Protein AF-A0A564WW91-F1 (afdb_monomer_lite)

Foldseek 3Di:
DPDDPDDAQDLPDQKDFQVSQCVVVVHDSVVSVVLQVVLVQWDDDPPGTIGGSVSSVVSCVVPPD

Sequence (65 aa):
MRRTGTKTASVNNLTVDTAGLQSLLSAGYPTAVEIGTAAGARITVGRRVLWNVSKIQKYLDEISE

Organism: NCBI:txid418240

Structure (mmCIF, N/CA/C/O backbone):
data_AF-A0A564WW91-F1
#
_entry.id   AF-A0A564WW91-F1
#
loop_
_atom_site.group_PDB
_atom_site.id
_atom_site.type_symbol
_atom_site.label_atom_id
_atom_site.label_alt_id
_atom_site.label_comp_id
_atom_site.label_asym_id
_atom_site.label_entity_id
_atom_site.label_seq_id
_atom_site.pdbx_PDB_ins_code
_atom_site.Cartn_x
_atom_site.Cartn_y
_atom_site.Cartn_z
_atom_site.occupancy
_atom_site.B_iso_or_equiv
_atom_site.auth_seq_id
_atom_site.auth_comp_id
_atom_site.auth_asym_id
_atom_site.auth_atom_id
_atom_site.pdbx_PDB_model_num
ATOM 1 N N . MET A 1 1 ? 14.232 -1.981 -20.724 1.00 53.88 1 MET A N 1
ATOM 2 C CA . MET A 1 1 ? 13.038 -1.437 -20.034 1.00 53.88 1 MET A CA 1
ATOM 3 C C . MET A 1 1 ? 12.909 0.030 -20.430 1.00 53.88 1 MET A C 1
ATOM 5 O O . MET A 1 1 ? 13.842 0.774 -20.167 1.00 53.88 1 MET A O 1
ATOM 9 N N . ARG A 1 2 ? 11.852 0.451 -21.147 1.00 54.25 2 ARG A N 1
ATOM 10 C CA . ARG A 1 2 ? 11.672 1.877 -21.492 1.00 54.25 2 ARG A CA 1
ATOM 11 C C . ARG A 1 2 ? 11.457 2.655 -20.192 1.00 54.25 2 ARG A C 1
ATOM 13 O O . ARG A 1 2 ? 10.431 2.474 -19.541 1.00 54.25 2 ARG A O 1
ATOM 20 N N . ARG A 1 3 ? 12.461 3.440 -19.794 1.00 52.94 3 ARG A N 1
ATOM 21 C CA . ARG A 1 3 ? 12.444 4.282 -18.596 1.00 52.94 3 ARG A CA 1
ATOM 22 C C . ARG A 1 3 ? 11.449 5.408 -18.867 1.00 52.94 3 ARG A C 1
ATOM 24 O O . ARG A 1 3 ? 11.710 6.280 -19.687 1.00 52.94 3 ARG A O 1
ATOM 31 N N . THR A 1 4 ? 10.269 5.341 -18.263 1.00 60.66 4 THR A N 1
ATOM 32 C CA . THR A 1 4 ? 9.401 6.516 -18.159 1.00 60.66 4 THR A CA 1
ATOM 33 C C . THR A 1 4 ? 10.175 7.593 -17.402 1.00 60.66 4 THR A C 1
ATOM 35 O O . THR A 1 4 ? 10.901 7.260 -16.464 1.00 60.66 4 THR A O 1
ATOM 38 N N . GLY A 1 5 ? 10.087 8.852 -17.846 1.00 64.25 5 GLY A N 1
ATOM 39 C CA . GLY A 1 5 ? 10.783 9.968 -17.198 1.00 64.25 5 GLY A CA 1
ATOM 40 C C . GLY A 1 5 ? 10.512 9.987 -15.693 1.00 64.25 5 GLY A C 1
ATOM 41 O O . GLY A 1 5 ? 9.446 9.551 -15.256 1.00 64.25 5 GLY A O 1
ATOM 42 N N . THR A 1 6 ? 11.489 10.439 -14.906 1.00 59.62 6 THR A N 1
ATOM 43 C CA . THR A 1 6 ? 11.376 10.558 -13.447 1.00 59.62 6 THR A CA 1
ATOM 44 C C . THR A 1 6 ? 10.135 11.372 -13.105 1.00 59.62 6 THR A C 1
ATOM 46 O O . THR A 1 6 ? 10.093 12.577 -13.344 1.00 59.62 6 THR A O 1
ATOM 49 N N . LYS A 1 7 ? 9.099 10.697 -12.608 1.00 69.62 7 LYS A N 1
ATOM 50 C CA . LYS A 1 7 ? 7.820 11.305 -12.261 1.00 69.62 7 LYS A CA 1
ATOM 51 C C . LYS A 1 7 ? 7.725 11.298 -10.744 1.00 69.62 7 LYS A C 1
ATOM 53 O O . LYS A 1 7 ? 7.707 10.230 -10.139 1.00 69.62 7 LYS A O 1
ATOM 58 N N . THR A 1 8 ? 7.736 12.481 -10.143 1.00 78.56 8 THR A N 1
ATOM 59 C CA . THR A 1 8 ? 7.640 12.633 -8.691 1.00 78.56 8 THR A CA 1
ATOM 60 C C . THR A 1 8 ? 6.277 12.132 -8.226 1.00 78.56 8 THR A C 1
ATOM 62 O O . THR A 1 8 ? 5.242 12.510 -8.784 1.00 78.56 8 THR A O 1
ATOM 65 N N . ALA A 1 9 ? 6.266 11.250 -7.229 1.00 82.06 9 ALA A N 1
ATOM 66 C CA . ALA A 1 9 ? 5.027 10.817 -6.606 1.00 82.06 9 ALA A CA 1
ATOM 67 C C . ALA A 1 9 ? 4.388 11.995 -5.856 1.00 82.06 9 ALA A C 1
ATOM 69 O O . ALA A 1 9 ? 5.071 12.753 -5.176 1.00 82.06 9 ALA A O 1
ATOM 70 N N . SER A 1 10 ? 3.078 12.155 -6.008 1.00 87.44 10 SER A N 1
ATOM 71 C CA . SER A 1 10 ? 2.278 13.181 -5.348 1.00 87.44 10 SER A CA 1
ATOM 72 C C . SER A 1 10 ? 1.003 12.540 -4.821 1.00 87.44 10 SER A C 1
ATOM 74 O O . SER A 1 10 ? 0.468 11.625 -5.449 1.00 87.44 10 SER A O 1
ATOM 76 N N . VAL A 1 11 ? 0.500 13.053 -3.702 1.00 85.44 11 VAL A N 1
ATOM 77 C CA . VAL A 1 11 ? -0.802 12.685 -3.121 1.00 85.44 11 VAL A CA 1
ATOM 78 C C . VAL A 1 11 ? -1.975 12.948 -4.075 1.00 85.44 11 VAL A C 1
ATOM 80 O O . VAL A 1 11 ? -2.999 12.286 -3.974 1.00 85.44 11 VAL A O 1
ATOM 83 N N . ASN A 1 12 ? -1.806 13.830 -5.065 1.00 89.88 12 ASN A N 1
ATOM 84 C CA . ASN A 1 12 ? -2.820 14.093 -6.092 1.00 89.88 12 ASN A CA 1
ATOM 85 C C . ASN A 1 12 ? -2.832 13.052 -7.231 1.00 89.88 12 ASN A C 1
ATOM 87 O O . ASN A 1 12 ? -3.678 13.120 -8.123 1.00 89.88 12 ASN A O 1
ATOM 91 N N . ASN A 1 13 ? -1.891 12.101 -7.255 1.00 92.00 13 ASN A N 1
ATOM 92 C CA . ASN A 1 13 ? -1.884 11.041 -8.262 1.00 92.00 13 ASN A CA 1
ATOM 93 C C . ASN A 1 13 ? -3.002 10.026 -7.983 1.00 92.00 13 ASN A C 1
ATOM 95 O O . ASN A 1 13 ? -3.192 9.605 -6.850 1.00 92.00 13 ASN A O 1
ATOM 99 N N . LEU A 1 14 ? -3.674 9.530 -9.028 1.00 95.31 14 LEU A N 1
ATOM 100 C CA . LEU A 1 14 ? -4.658 8.443 -8.880 1.00 95.31 14 LEU A CA 1
ATOM 101 C C . LEU A 1 14 ? -3.997 7.129 -8.436 1.00 95.31 14 LEU A C 1
ATOM 103 O O . LEU A 1 14 ? -4.542 6.372 -7.631 1.00 95.31 14 LEU A 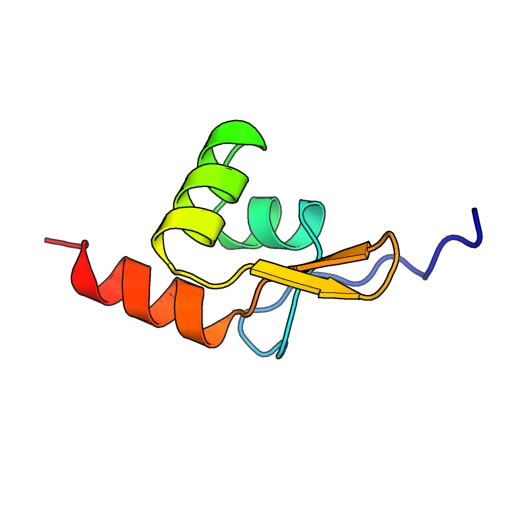O 1
ATOM 107 N N . THR A 1 15 ? -2.810 6.857 -8.983 1.00 95.94 15 THR A N 1
ATOM 108 C CA . THR A 1 15 ? -2.017 5.673 -8.660 1.00 95.94 15 THR A CA 1
ATOM 109 C C . THR A 1 15 ? -0.526 5.971 -8.696 1.00 95.94 15 THR A C 1
ATOM 111 O O . THR A 1 15 ? -0.079 6.756 -9.536 1.00 95.94 15 THR A O 1
ATOM 114 N N . VAL A 1 16 ? 0.250 5.269 -7.875 1.00 95.62 16 VAL A N 1
ATOM 115 C CA . VAL A 1 16 ? 1.721 5.283 -7.902 1.00 95.62 16 VAL A CA 1
ATOM 116 C C . VAL A 1 16 ? 2.279 3.873 -8.086 1.00 95.62 16 VAL A C 1
ATOM 118 O O . VAL A 1 16 ? 1.589 2.892 -7.822 1.00 95.62 16 VAL A O 1
ATOM 121 N N . ASP A 1 17 ? 3.512 3.746 -8.566 1.00 95.12 17 ASP A N 1
ATOM 122 C CA . ASP A 1 17 ? 4.239 2.475 -8.500 1.00 95.12 17 ASP A CA 1
ATOM 123 C C . ASP A 1 17 ? 4.810 2.253 -7.088 1.00 95.12 17 ASP A C 1
ATOM 125 O O . ASP A 1 17 ? 4.626 3.075 -6.191 1.00 95.12 17 ASP A O 1
ATOM 129 N N . THR A 1 18 ? 5.480 1.123 -6.853 1.00 94.94 18 THR A N 1
ATOM 130 C CA . THR A 1 18 ? 6.014 0.818 -5.516 1.00 94.94 18 THR A CA 1
ATOM 131 C C . THR A 1 18 ? 7.063 1.830 -5.053 1.00 94.94 18 THR A C 1
ATOM 133 O O . THR A 1 18 ? 7.079 2.173 -3.878 1.00 94.94 18 THR A O 1
ATOM 136 N N . ALA A 1 19 ? 7.891 2.361 -5.958 1.00 94.44 19 ALA A N 1
ATOM 137 C CA . ALA A 1 19 ? 8.871 3.387 -5.603 1.00 94.44 19 ALA A CA 1
ATOM 138 C C . ALA A 1 19 ? 8.178 4.692 -5.182 1.00 94.44 19 ALA A C 1
ATOM 140 O O . ALA A 1 19 ? 8.524 5.276 -4.158 1.00 94.44 19 ALA A O 1
ATOM 141 N N . GLY A 1 20 ? 7.148 5.110 -5.921 1.00 94.56 20 GLY A N 1
ATOM 142 C CA . GLY A 1 20 ? 6.325 6.253 -5.553 1.00 94.56 20 GLY A CA 1
ATOM 143 C C . GLY A 1 20 ? 5.571 6.040 -4.243 1.00 94.56 20 GLY A C 1
ATOM 144 O O . GLY A 1 20 ? 5.474 6.970 -3.451 1.00 94.56 20 GLY A O 1
ATOM 145 N N . LEU A 1 21 ? 5.103 4.819 -3.969 1.00 96.25 21 LEU A N 1
ATOM 146 C CA . LEU A 1 21 ? 4.479 4.482 -2.690 1.00 96.25 21 LEU A CA 1
ATOM 147 C C . LEU A 1 21 ? 5.462 4.616 -1.519 1.00 96.25 21 LEU A C 1
ATOM 149 O O . LEU A 1 21 ? 5.120 5.220 -0.507 1.00 96.25 21 LEU A O 1
ATOM 153 N N . GLN A 1 22 ? 6.686 4.104 -1.671 1.00 96.06 22 GLN A N 1
ATOM 154 C CA . GLN A 1 22 ? 7.750 4.268 -0.676 1.00 96.06 22 GLN A CA 1
ATOM 155 C C . GLN A 1 22 ? 8.037 5.748 -0.398 1.00 96.06 22 GLN A C 1
ATOM 157 O O . GLN A 1 22 ? 8.194 6.130 0.759 1.00 96.06 22 GLN A O 1
ATOM 162 N N . SER A 1 23 ? 8.060 6.589 -1.440 1.00 95.50 23 SER A N 1
ATOM 163 C CA . SER A 1 23 ? 8.227 8.037 -1.285 1.00 95.50 23 SER A CA 1
ATOM 164 C C . SER A 1 23 ? 7.042 8.703 -0.582 1.00 95.50 23 SER A C 1
ATOM 166 O O . SER A 1 23 ? 7.269 9.548 0.275 1.00 95.50 23 SER A O 1
ATOM 168 N N . LEU A 1 24 ? 5.798 8.329 -0.907 1.00 94.88 24 LEU A N 1
ATOM 169 C CA . LEU A 1 24 ? 4.606 8.895 -0.259 1.00 94.88 24 LEU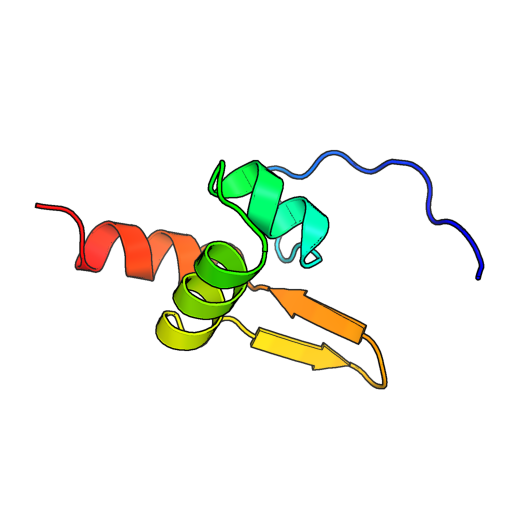 A CA 1
ATOM 170 C C . LEU A 1 24 ? 4.534 8.542 1.229 1.00 94.88 24 LEU A C 1
ATOM 172 O O . LEU A 1 24 ? 4.190 9.391 2.041 1.00 94.88 24 LEU A O 1
ATOM 176 N N . LEU A 1 25 ? 4.874 7.302 1.583 1.00 94.81 25 LEU A N 1
ATOM 177 C CA . LEU A 1 25 ? 4.820 6.812 2.962 1.00 94.81 25 LEU A CA 1
ATOM 178 C C . LEU A 1 25 ? 6.088 7.121 3.765 1.00 94.81 25 LEU A C 1
ATOM 180 O O . LEU A 1 25 ? 6.135 6.823 4.953 1.00 94.81 25 LEU A O 1
ATOM 184 N N . SER A 1 26 ? 7.135 7.654 3.122 1.00 95.31 26 SER A N 1
ATOM 185 C CA . SER A 1 26 ? 8.485 7.742 3.697 1.00 95.31 26 SER A CA 1
ATOM 186 C C . SER A 1 26 ? 8.947 6.413 4.322 1.00 95.31 26 SER A C 1
ATOM 188 O O . SER A 1 26 ? 9.544 6.388 5.396 1.00 95.31 26 SER A O 1
ATOM 190 N N . ALA A 1 27 ? 8.654 5.293 3.650 1.00 95.50 27 ALA A N 1
ATOM 191 C CA . ALA A 1 27 ? 8.836 3.942 4.179 1.00 95.50 27 ALA A CA 1
ATOM 192 C C . ALA A 1 27 ? 9.653 3.038 3.242 1.00 95.50 27 ALA A C 1
ATOM 194 O O . ALA A 1 27 ? 9.706 3.221 2.022 1.00 95.50 27 ALA 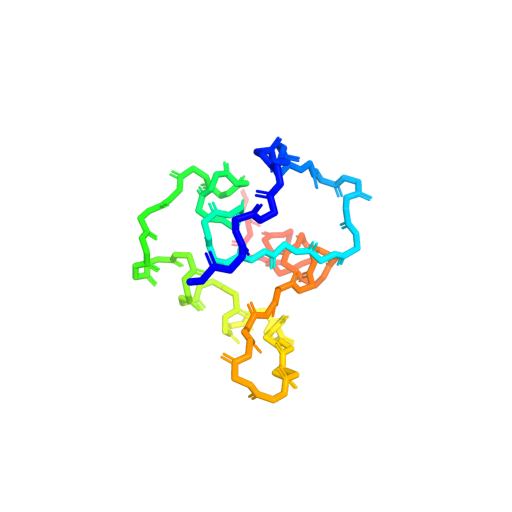A O 1
ATOM 195 N N . GLY A 1 28 ? 10.287 2.014 3.819 1.00 96.25 28 GLY A N 1
ATOM 196 C CA . GLY A 1 28 ? 10.982 0.974 3.061 1.00 96.25 28 GLY A CA 1
ATOM 197 C C . GLY A 1 28 ? 10.027 0.112 2.228 1.00 96.25 28 GLY A C 1
ATOM 198 O O . GLY A 1 28 ? 8.823 0.079 2.470 1.00 96.25 28 GLY A O 1
ATOM 199 N N . TYR A 1 29 ? 10.579 -0.630 1.262 1.00 95.88 29 TYR A N 1
ATOM 200 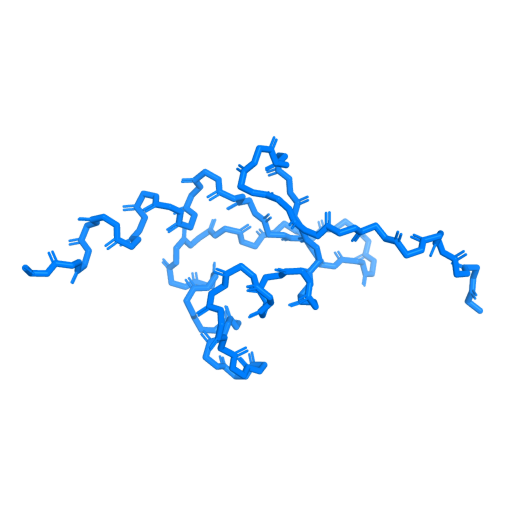C CA . TYR A 1 29 ? 9.819 -1.552 0.409 1.00 95.88 29 TYR A CA 1
ATOM 201 C C . TYR A 1 29 ? 8.881 -2.496 1.186 1.00 95.88 29 TYR A C 1
ATOM 203 O O . TYR A 1 29 ? 7.703 -2.531 0.832 1.00 95.88 29 TYR A O 1
ATOM 211 N N . PRO A 1 30 ? 9.335 -3.239 2.224 1.00 97.69 30 PRO A N 1
ATOM 212 C CA . PRO A 1 30 ? 8.462 -4.191 2.913 1.00 97.69 30 PRO A CA 1
ATOM 213 C C . PRO A 1 30 ? 7.257 -3.497 3.556 1.00 97.69 30 PRO A C 1
ATOM 215 O O . PRO A 1 30 ? 6.123 -3.875 3.282 1.00 97.69 30 PRO A O 1
ATOM 218 N N . THR A 1 31 ? 7.493 -2.417 4.303 1.00 97.88 31 THR A N 1
ATOM 219 C CA . THR A 1 31 ? 6.445 -1.638 4.973 1.00 97.88 31 THR A CA 1
ATOM 220 C C . THR A 1 31 ? 5.476 -0.997 3.981 1.00 97.88 31 THR A C 1
ATOM 222 O O . THR A 1 31 ? 4.266 -1.049 4.173 1.00 97.88 31 THR A O 1
ATOM 225 N N . ALA A 1 32 ? 5.982 -0.428 2.883 1.00 97.69 32 ALA A N 1
ATOM 226 C CA . ALA A 1 32 ? 5.136 0.173 1.857 1.00 97.69 32 ALA A CA 1
ATOM 227 C C . ALA A 1 32 ? 4.208 -0.864 1.204 1.00 97.69 32 ALA A C 1
ATOM 229 O O . ALA A 1 32 ? 3.019 -0.610 1.018 1.00 97.69 32 ALA A O 1
ATOM 230 N N . VAL A 1 33 ? 4.734 -2.050 0.880 1.00 97.81 33 VAL A N 1
ATOM 231 C CA . VAL A 1 33 ? 3.939 -3.146 0.308 1.00 97.81 33 VAL A CA 1
ATOM 232 C C . VAL A 1 33 ? 2.916 -3.668 1.311 1.00 97.81 33 VAL A C 1
ATOM 234 O O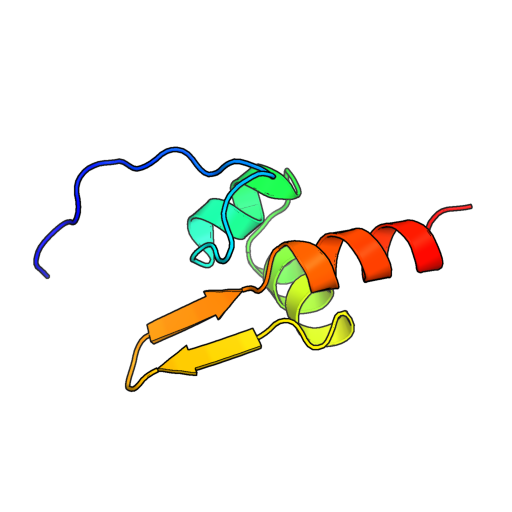 . VAL A 1 33 ? 1.784 -3.942 0.914 1.00 97.81 33 VAL A O 1
ATOM 237 N N . GLU A 1 34 ? 3.282 -3.788 2.583 1.00 98.19 34 GLU A N 1
ATOM 238 C CA . GLU A 1 34 ? 2.382 -4.217 3.652 1.00 98.19 34 GLU A CA 1
ATOM 239 C C . GLU A 1 34 ? 1.217 -3.239 3.828 1.00 98.19 34 GLU A C 1
ATOM 241 O O . GLU A 1 34 ? 0.067 -3.651 3.689 1.00 98.19 34 GLU A O 1
ATOM 246 N N . ILE A 1 35 ? 1.497 -1.938 3.986 1.00 97.88 35 ILE A N 1
ATOM 247 C CA . ILE A 1 35 ? 0.474 -0.883 4.089 1.00 97.88 35 ILE A CA 1
ATOM 248 C C . ILE A 1 35 ? -0.427 -0.884 2.854 1.00 97.88 35 ILE A C 1
ATOM 250 O O . ILE A 1 35 ? -1.650 -0.911 2.971 1.00 97.88 35 ILE A O 1
ATOM 254 N N . GLY A 1 36 ? 0.151 -0.901 1.650 1.00 97.62 36 GLY A N 1
ATOM 255 C CA . GLY A 1 36 ? -0.634 -0.906 0.417 1.00 97.62 36 GLY A CA 1
ATOM 256 C C . GLY A 1 36 ? -1.506 -2.158 0.263 1.00 97.62 36 GLY A C 1
ATOM 257 O O . GLY A 1 36 ? -2.589 -2.097 -0.330 1.00 97.62 36 GLY A O 1
ATOM 258 N N . THR A 1 37 ? -1.041 -3.301 0.774 1.00 98.12 37 THR A N 1
ATOM 259 C CA . THR A 1 37 ? -1.783 -4.568 0.742 1.00 98.12 37 THR A CA 1
ATOM 260 C C . THR A 1 37 ? -2.908 -4.562 1.771 1.00 98.12 37 THR A C 1
ATOM 262 O O . THR A 1 37 ? -4.036 -4.887 1.406 1.00 98.12 37 THR A O 1
ATOM 265 N N . ALA A 1 38 ? -2.636 -4.126 3.004 1.00 97.81 38 ALA A N 1
ATOM 266 C CA . ALA A 1 38 ? -3.631 -3.972 4.062 1.00 97.81 38 ALA A CA 1
ATOM 267 C C . ALA A 1 38 ? -4.734 -2.973 3.669 1.00 97.81 38 ALA A C 1
ATOM 269 O O . ALA A 1 38 ? -5.915 -3.258 3.841 1.00 97.81 38 ALA A O 1
ATOM 270 N N . ALA A 1 39 ? -4.368 -1.876 2.998 1.00 97.81 39 ALA A N 1
ATOM 271 C CA . ALA A 1 39 ? -5.305 -0.898 2.441 1.00 97.81 39 ALA A CA 1
ATOM 272 C C . ALA A 1 39 ? -6.151 -1.427 1.259 1.00 97.81 39 ALA A C 1
ATOM 274 O O . ALA A 1 39 ? -6.993 -0.707 0.714 1.00 97.81 39 ALA A O 1
ATOM 275 N N . GLY A 1 40 ? -5.889 -2.643 0.760 1.00 97.81 40 GLY A N 1
ATOM 276 C CA . GLY A 1 40 ? -6.546 -3.177 -0.437 1.00 97.81 40 G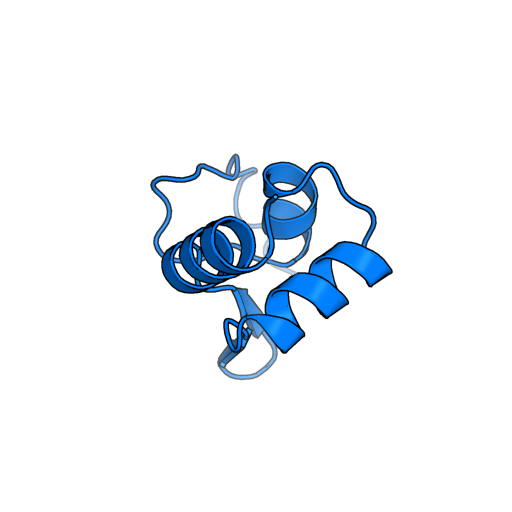LY A CA 1
ATOM 277 C C . GLY A 1 40 ? -6.327 -2.302 -1.680 1.00 97.81 40 GLY A C 1
ATOM 278 O O . GLY A 1 40 ? -7.206 -2.205 -2.547 1.00 97.81 40 GLY A O 1
ATOM 279 N N . ALA A 1 41 ? -5.179 -1.617 -1.748 1.00 98.00 41 ALA A N 1
ATOM 280 C CA . ALA A 1 41 ? -4.864 -0.598 -2.749 1.00 98.00 41 ALA A CA 1
ATOM 281 C C . ALA A 1 41 ? -4.125 -1.143 -3.979 1.00 98.00 41 ALA A C 1
ATOM 283 O O . ALA A 1 41 ? -3.925 -0.411 -4.950 1.00 98.00 41 ALA A O 1
ATOM 284 N N . ARG A 1 42 ? -3.715 -2.415 -3.951 1.00 97.81 42 ARG A N 1
ATOM 285 C CA . ARG A 1 42 ? -2.959 -3.063 -5.027 1.00 97.81 42 ARG A CA 1
ATOM 286 C C . ARG A 1 42 ? -3.787 -3.187 -6.310 1.00 97.81 42 ARG A C 1
ATOM 288 O O . ARG A 1 42 ? -4.843 -3.812 -6.322 1.00 97.81 42 ARG A O 1
ATOM 295 N N . ILE A 1 43 ? -3.255 -2.671 -7.413 1.00 97.69 43 ILE A N 1
ATOM 296 C CA . ILE A 1 43 ? -3.800 -2.789 -8.769 1.00 97.69 43 ILE A CA 1
ATOM 297 C C . ILE A 1 43 ? -2.764 -3.510 -9.633 1.00 97.69 43 ILE A C 1
ATOM 299 O O . ILE A 1 43 ? -1.637 -3.040 -9.787 1.00 97.69 43 ILE A O 1
ATOM 303 N N . THR A 1 44 ? -3.138 -4.647 -10.219 1.00 96.50 44 THR A N 1
ATOM 304 C CA . THR A 1 44 ? -2.250 -5.422 -11.100 1.00 96.50 44 THR A CA 1
ATOM 305 C C . THR A 1 44 ? -2.692 -5.260 -12.551 1.00 96.50 44 THR A C 1
ATOM 307 O O . THR A 1 44 ? -3.808 -5.631 -12.901 1.00 96.50 44 THR A O 1
ATOM 310 N N . VAL A 1 45 ? -1.814 -4.718 -13.401 1.00 93.12 45 VAL A N 1
ATOM 311 C CA . VAL A 1 45 ? -2.048 -4.559 -14.846 1.00 93.12 45 VAL A CA 1
ATOM 312 C C . VAL A 1 45 ? -0.931 -5.270 -15.604 1.00 93.12 45 VAL A C 1
ATOM 314 O O . VAL A 1 45 ? 0.190 -4.766 -15.733 1.00 93.12 45 VAL A O 1
ATOM 317 N N . GLY A 1 46 ? -1.222 -6.480 -16.082 1.00 93.44 46 GLY A N 1
ATOM 318 C CA . GLY A 1 46 ? -0.216 -7.365 -16.666 1.00 93.44 46 GLY A CA 1
ATOM 319 C C . GLY A 1 46 ? 0.906 -7.651 -15.663 1.00 93.44 46 GLY A C 1
ATOM 320 O O . GLY A 1 46 ? 0.670 -8.227 -14.608 1.00 93.44 46 GLY A O 1
ATOM 321 N N . ARG A 1 47 ? 2.135 -7.221 -15.979 1.00 91.31 47 ARG A N 1
ATOM 322 C CA . ARG A 1 47 ? 3.316 -7.377 -15.103 1.00 91.31 47 ARG A CA 1
ATOM 323 C C . ARG A 1 47 ? 3.560 -6.189 -14.164 1.00 91.31 47 ARG A C 1
ATOM 325 O O . ARG A 1 47 ? 4.540 -6.200 -13.426 1.00 91.31 47 ARG A O 1
ATOM 332 N N . ARG A 1 48 ? 2.743 -5.133 -14.236 1.00 90.81 48 ARG A N 1
ATOM 333 C CA . ARG A 1 48 ? 2.913 -3.918 -13.428 1.00 90.81 48 ARG A CA 1
ATOM 334 C C . ARG A 1 48 ? 2.023 -3.968 -12.197 1.00 90.81 48 ARG A C 1
ATOM 336 O O . ARG A 1 48 ? 0.857 -4.344 -12.292 1.00 90.81 48 ARG A O 1
ATOM 343 N N . VAL A 1 49 ? 2.577 -3.521 -11.077 1.00 95.50 49 VAL A N 1
ATOM 344 C CA . VAL A 1 49 ? 1.835 -3.259 -9.845 1.00 95.50 49 VAL A CA 1
ATOM 345 C C . VAL A 1 49 ? 1.775 -1.752 -9.646 1.00 95.50 49 VAL A C 1
ATOM 347 O O . VAL A 1 49 ? 2.800 -1.072 -9.708 1.00 95.50 49 VAL A O 1
ATOM 350 N N . LEU A 1 50 ? 0.564 -1.252 -9.442 1.00 96.69 50 LEU A N 1
ATOM 351 C CA . LEU A 1 50 ? 0.265 0.121 -9.070 1.00 96.69 50 LEU A CA 1
ATOM 352 C C . LEU A 1 50 ? -0.516 0.120 -7.754 1.00 96.69 50 LEU A C 1
ATOM 354 O O . LEU A 1 50 ? -1.133 -0.880 -7.388 1.00 96.69 50 LEU A O 1
ATOM 358 N N . TRP A 1 51 ? -0.510 1.250 -7.067 1.00 97.81 51 TRP A N 1
ATOM 359 C CA . TRP A 1 51 ? -1.149 1.434 -5.773 1.00 97.81 51 TRP A CA 1
ATOM 360 C C . TRP A 1 51 ? -2.117 2.604 -5.839 1.00 97.81 51 TRP A C 1
ATOM 362 O O . TRP A 1 51 ? -1.729 3.697 -6.247 1.00 97.81 51 TRP A O 1
ATOM 372 N N . ASN A 1 52 ? -3.372 2.370 -5.462 1.00 97.94 52 ASN A N 1
ATOM 373 C CA . ASN A 1 52 ? -4.401 3.401 -5.382 1.00 97.94 52 ASN A CA 1
ATOM 374 C C . ASN A 1 52 ? -4.136 4.327 -4.186 1.00 97.94 52 ASN A C 1
ATOM 376 O O . ASN A 1 52 ? -4.248 3.899 -3.038 1.00 97.94 52 ASN A O 1
ATOM 380 N N . VAL A 1 53 ? -3.824 5.594 -4.463 1.00 97.31 53 VAL A N 1
ATOM 381 C CA . VAL A 1 53 ? -3.445 6.570 -3.428 1.00 97.31 53 VAL A CA 1
ATOM 382 C C . VAL A 1 53 ? -4.607 6.869 -2.477 1.00 97.31 53 VAL A C 1
ATOM 384 O O . VAL A 1 53 ? -4.405 6.927 -1.270 1.00 97.31 53 VAL A O 1
ATOM 387 N N . SER A 1 54 ? -5.837 6.970 -2.991 1.00 97.31 54 SER A N 1
ATOM 388 C CA . SER A 1 54 ? -7.023 7.268 -2.176 1.00 97.31 54 SER A CA 1
ATOM 389 C C . SER A 1 54 ? -7.325 6.169 -1.153 1.00 97.31 54 SER A C 1
ATOM 391 O O . SER A 1 54 ? -7.649 6.473 -0.008 1.00 97.31 54 SER A O 1
ATOM 393 N N . LYS A 1 55 ? -7.170 4.894 -1.531 1.00 97.88 55 LYS A N 1
ATOM 394 C CA . LYS A 1 55 ? -7.341 3.775 -0.591 1.00 97.88 55 LYS A CA 1
ATOM 395 C C . LYS A 1 55 ? -6.282 3.768 0.509 1.00 97.88 55 LYS A C 1
ATOM 397 O O . LYS A 1 55 ? -6.609 3.478 1.651 1.00 97.88 55 LYS A O 1
ATOM 402 N N . ILE A 1 56 ? -5.035 4.089 0.163 1.00 97.31 56 ILE A N 1
ATOM 403 C CA . ILE A 1 56 ? -3.941 4.167 1.137 1.00 97.31 56 ILE A CA 1
ATOM 404 C C . ILE A 1 56 ? -4.195 5.295 2.131 1.00 97.31 56 ILE A C 1
ATOM 406 O O . ILE A 1 56 ? -4.086 5.056 3.325 1.00 97.31 56 ILE A O 1
ATOM 410 N N . GLN A 1 57 ? -4.579 6.483 1.652 1.00 96.25 57 GLN A N 1
ATOM 411 C CA . GLN A 1 57 ? -4.901 7.609 2.529 1.00 96.25 57 GLN A CA 1
ATOM 412 C C . GLN A 1 57 ? -6.006 7.231 3.518 1.00 96.25 57 GLN A C 1
ATOM 414 O O . GLN A 1 57 ? -5.806 7.341 4.719 1.00 96.25 57 GLN A O 1
ATOM 419 N N . LYS A 1 58 ? -7.117 6.676 3.014 1.00 97.31 58 LYS A N 1
ATOM 420 C CA . LYS A 1 58 ? -8.230 6.230 3.857 1.00 97.31 58 LYS A CA 1
ATOM 421 C C . LYS A 1 58 ? -7.793 5.205 4.911 1.00 97.31 58 LYS A C 1
ATOM 423 O O . LYS A 1 58 ? -8.208 5.306 6.054 1.00 97.31 58 LYS A O 1
ATOM 428 N N . TYR A 1 59 ? -6.960 4.236 4.534 1.00 97.81 59 TYR A N 1
ATOM 429 C CA . TYR A 1 59 ? -6.450 3.237 5.473 1.00 97.81 59 TYR A CA 1
ATOM 430 C C . TYR A 1 59 ? -5.578 3.863 6.567 1.00 97.81 59 TYR A C 1
ATOM 432 O O . TYR A 1 59 ? -5.720 3.502 7.727 1.00 97.81 59 TYR A O 1
ATOM 440 N N . LEU A 1 60 ? -4.701 4.808 6.213 1.00 96.69 60 LEU A N 1
ATOM 441 C CA . LEU A 1 60 ? -3.882 5.522 7.195 1.00 96.69 60 LEU A CA 1
ATOM 442 C C . LEU A 1 60 ? -4.745 6.324 8.173 1.00 96.69 60 LEU A C 1
ATOM 444 O O . LEU A 1 60 ? -4.494 6.250 9.370 1.00 96.69 60 LEU A O 1
ATOM 448 N N . ASP A 1 61 ? -5.770 7.016 7.669 1.00 96.12 61 ASP A N 1
ATOM 449 C CA . ASP A 1 61 ? -6.715 7.780 8.492 1.00 96.12 61 ASP A CA 1
ATOM 450 C C . ASP A 1 61 ? -7.523 6.867 9.443 1.00 96.12 61 ASP A C 1
ATOM 452 O O . ASP A 1 61 ? -7.910 7.285 10.529 1.00 96.12 61 ASP A O 1
ATOM 456 N N . GLU A 1 62 ? -7.785 5.615 9.047 1.00 96.81 62 GLU A N 1
ATOM 457 C CA . GLU A 1 62 ? -8.506 4.621 9.859 1.00 96.81 62 GLU A CA 1
ATOM 458 C C . GLU A 1 62 ? -7.646 3.992 10.967 1.00 96.81 62 GLU A C 1
ATOM 460 O O . GLU A 1 62 ? -8.193 3.580 11.990 1.00 96.81 62 GLU A O 1
ATOM 465 N N . ILE A 1 63 ? -6.326 3.882 10.773 1.00 95.50 63 ILE A N 1
ATOM 466 C CA . ILE A 1 63 ? -5.411 3.247 11.742 1.00 95.50 63 ILE A CA 1
ATOM 467 C C . ILE A 1 63 ? -4.629 4.245 12.603 1.00 95.50 63 ILE A C 1
ATOM 469 O O . ILE A 1 63 ? -3.939 3.821 13.529 1.00 95.50 63 ILE A O 1
ATOM 473 N N . SER A 1 64 ? -4.662 5.539 12.273 1.00 92.62 64 SER A N 1
ATOM 474 C CA . SER A 1 64 ? -4.028 6.593 13.068 1.00 92.62 64 SER A CA 1
ATOM 475 C C . SER A 1 64 ? -4.810 6.864 14.358 1.00 92.62 64 SER A C 1
ATOM 477 O O . SER A 1 64 ? -6.035 6.968 14.305 1.00 92.62 64 SER A O 1
ATOM 479 N N . GLU A 1 65 ? -4.100 7.006 15.484 1.00 81.19 65 GLU A N 1
ATOM 480 C CA . GLU A 1 65 ? -4.638 7.348 16.818 1.00 81.19 65 GLU A CA 1
ATOM 481 C C . GLU A 1 65 ? -4.499 8.844 17.136 1.00 81.19 65 GLU A C 1
ATOM 483 O O . GLU A 1 65 ? -3.431 9.423 16.815 1.00 81.19 65 GLU A O 1
#

Secondary structure (DSSP, 8-state):
----------TT-SEE-HHHHHHHHT--HHHHHHHHHHTT-EEEETTEEEEEHHHHHHHHHHH--

Radius of gyration: 11.65 Å; chains: 1; bounding box: 22×22×38 Å

pLDDT: mean 91.08, std 11.89, range [52.94, 98.19]